Protein AF-A0A174ZT24-F1 (afdb_monomer)

Foldseek 3Di:
DQLPVLQVQLVVQQLVLVVCVVVDVDPVSNVVSVVSNVSSVVSNVSSVVRVVVVVVVVVVPDPPVVVVVVVVVVVVVVVVVVVVVSVVVVVVVD

Organism: NCBI:txid39485

Radius of gyration: 16.68 Å; Cα contacts (8 Å, |Δi|>4): 59; chains: 1; bounding box: 34×28×45 Å

Solvent-accessible surface area (backbone atoms only — not comparable to full-atom values): 4962 Å² total; per-residue (Å²): 114,68,27,49,64,42,26,51,55,11,47,52,40,32,53,52,32,52,53,48,44,71,72,43,89,44,68,72,58,38,57,57,36,49,55,48,30,53,52,10,50,49,32,28,54,52,8,51,50,36,36,52,51,54,50,57,59,51,56,80,74,51,99,48,70,70,59,57,52,50,52,52,53,50,54,52,50,56,52,51,52,52,53,52,53,52,52,51,56,53,61,78,74,108

Sequence (94 aa):
MKGLDDLIVGLLLTVVSVVVILKFRNVALNIGLFIVLLLGSYGMIRGILEILYSLKLQRRKSNNVKIEIMKIVVAVTEFISLIVVILQLVKELV

pLDDT: mean 74.14, std 8.93, range [48.69, 86.31]

Nearest PDB structures (foldseek):
  6h2f-assembly1_G  TM=7.865E-01  e=9.281E-01  Aeromonas hydrophila subsp. hydrophila AL09-71
  7a0g-assembly1_EEE  TM=4.652E-01  e=9.281E-01  Serratia marcescens
  6grj-assembly1_C  TM=4.582E-01  e=8.715E-01  Aeromonas hydrophila

Secondary structure (DSSP, 8-state):
-TTHHHHHHHHHHHHHHHHHHHH---HHHHHHHHHHHHHHHHHHHHHHHHHHHHHHHHHTT---HHHHHHHHHHHHHHHHHHHHHHHHHHHHH-

Structure (mmCIF, N/CA/C/O backbone):
data_AF-A0A174ZT24-F1
#
_entry.id   AF-A0A174ZT24-F1
#
loop_
_atom_site.group_PDB
_atom_site.id
_atom_site.type_symbol
_atom_site.label_atom_id
_atom_site.label_alt_id
_atom_site.label_comp_id
_atom_site.label_asym_id
_atom_site.label_entity_id
_atom_site.label_seq_id
_atom_site.pdbx_PDB_ins_code
_atom_site.Cartn_x
_atom_site.Cartn_y
_atom_site.Cartn_z
_atom_site.occupancy
_atom_site.B_iso_or_equiv
_atom_site.auth_seq_id
_atom_site.auth_comp_id
_atom_site.auth_asym_id
_atom_site.auth_atom_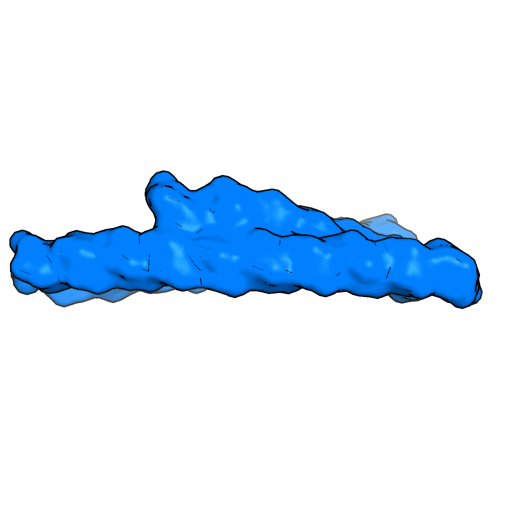id
_atom_site.pdbx_PDB_model_num
ATOM 1 N N . MET A 1 1 ? -16.041 2.295 5.256 1.00 60.22 1 MET A N 1
ATOM 2 C CA . MET A 1 1 ? -15.367 3.169 6.249 1.00 60.22 1 MET A CA 1
ATOM 3 C C . MET A 1 1 ? -14.841 4.378 5.492 1.00 60.22 1 MET A C 1
ATOM 5 O O . MET A 1 1 ? -14.291 4.168 4.419 1.00 60.22 1 MET A O 1
ATOM 9 N N . LYS A 1 2 ? -15.068 5.614 5.963 1.00 70.94 2 LYS A N 1
ATOM 10 C CA . LYS A 1 2 ? -14.527 6.808 5.278 1.00 70.94 2 LYS A CA 1
ATOM 11 C C . LYS A 1 2 ? -12.992 6.728 5.275 1.00 70.94 2 LYS A C 1
ATOM 13 O O . LYS A 1 2 ? -12.428 6.327 6.290 1.00 70.94 2 LYS A O 1
ATOM 18 N N . GLY A 1 3 ? -12.363 7.001 4.135 1.00 72.62 3 GLY A N 1
ATOM 19 C CA . GLY A 1 3 ? -10.914 6.897 3.937 1.00 72.62 3 GLY A CA 1
ATOM 20 C C . GLY A 1 3 ? -10.364 5.529 3.525 1.00 72.62 3 GLY A C 1
ATOM 21 O O . GLY A 1 3 ? -9.218 5.458 3.099 1.00 72.62 3 GLY A O 1
ATOM 22 N N . LEU A 1 4 ? -11.141 4.442 3.615 1.00 79.19 4 LEU A N 1
ATOM 23 C CA . LEU A 1 4 ? -10.647 3.112 3.225 1.00 79.19 4 LEU A CA 1
ATOM 24 C C . LEU A 1 4 ? -10.508 2.967 1.704 1.00 79.19 4 LEU A C 1
ATOM 26 O O . LEU A 1 4 ? -9.563 2.341 1.243 1.00 79.19 4 LEU A O 1
ATOM 30 N N . ASP A 1 5 ? -11.418 3.570 0.942 1.00 83.38 5 ASP A N 1
ATOM 31 C CA . ASP A 1 5 ? -11.390 3.537 -0.525 1.00 83.38 5 ASP A CA 1
ATOM 32 C C . ASP A 1 5 ? -10.142 4.257 -1.068 1.00 83.38 5 ASP A C 1
ATOM 34 O O . ASP A 1 5 ? -9.327 3.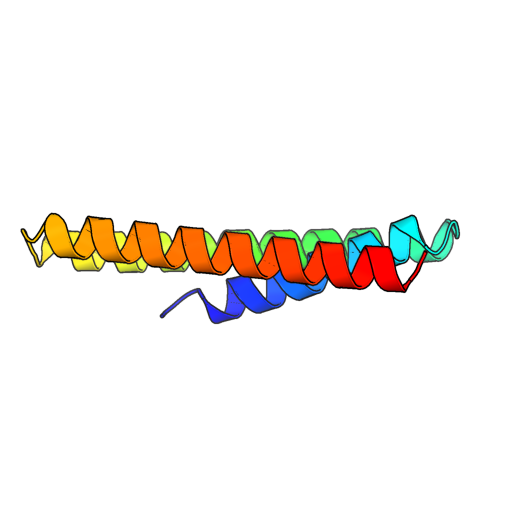665 -1.771 1.00 83.38 5 ASP A O 1
ATOM 38 N N . ASP A 1 6 ? -9.894 5.482 -0.589 1.00 81.19 6 ASP A N 1
ATOM 39 C CA . ASP A 1 6 ? -8.686 6.262 -0.897 1.00 81.19 6 ASP A CA 1
ATOM 40 C C . ASP A 1 6 ? -7.389 5.529 -0.496 1.00 81.19 6 ASP A C 1
ATOM 42 O O . ASP A 1 6 ? -6.387 5.582 -1.216 1.00 81.19 6 ASP A O 1
ATOM 46 N N . LEU A 1 7 ? -7.405 4.801 0.631 1.00 83.31 7 LEU A N 1
ATOM 47 C CA . LEU A 1 7 ? -6.271 3.994 1.084 1.00 83.31 7 LEU A CA 1
ATOM 48 C C . LEU A 1 7 ? -6.001 2.805 0.152 1.00 83.31 7 LEU A C 1
ATOM 50 O O . LEU A 1 7 ? -4.848 2.562 -0.199 1.00 83.31 7 LEU A O 1
ATOM 54 N N . ILE A 1 8 ? -7.045 2.067 -0.239 1.00 83.44 8 ILE A N 1
ATOM 55 C CA . ILE A 1 8 ? -6.938 0.887 -1.109 1.00 83.44 8 ILE A CA 1
ATOM 56 C C . ILE A 1 8 ? -6.464 1.299 -2.502 1.00 83.44 8 ILE A C 1
ATOM 58 O O . ILE A 1 8 ? -5.546 0.681 -3.041 1.00 83.44 8 ILE A O 1
ATOM 62 N N . VAL A 1 9 ? -7.039 2.365 -3.063 1.00 84.06 9 VAL A N 1
ATOM 63 C CA . VAL A 1 9 ? -6.637 2.899 -4.370 1.00 84.06 9 VAL A CA 1
ATOM 64 C C . VAL A 1 9 ? -5.183 3.376 -4.330 1.00 84.06 9 VAL A C 1
ATOM 66 O O . VAL A 1 9 ? -4.397 3.031 -5.215 1.00 84.06 9 VAL A O 1
ATOM 69 N N . GLY A 1 10 ? -4.789 4.101 -3.278 1.00 85.12 10 GLY A N 1
ATOM 70 C CA . GLY A 1 10 ? -3.408 4.547 -3.095 1.00 85.12 10 GLY A CA 1
ATOM 71 C C . GLY A 1 10 ? -2.413 3.392 -2.927 1.00 85.12 10 GLY A C 1
ATOM 72 O O . GLY A 1 10 ? -1.325 3.429 -3.510 1.00 85.12 10 GLY A O 1
ATOM 73 N N . LEU A 1 11 ? -2.801 2.339 -2.197 1.00 82.62 11 LEU A N 1
ATOM 74 C CA . LEU A 1 11 ? -2.000 1.128 -2.000 1.00 82.62 11 LEU A CA 1
ATOM 75 C C . LEU A 1 11 ? -1.829 0.342 -3.307 1.00 82.62 11 LEU A C 1
ATOM 77 O O . LEU A 1 11 ? -0.722 -0.066 -3.644 1.00 82.62 11 LEU A O 1
ATOM 81 N N . LEU A 1 12 ? -2.905 0.158 -4.075 1.00 83.75 12 LEU A N 1
ATOM 82 C CA . LEU A 1 12 ? -2.844 -0.507 -5.378 1.00 83.75 12 LEU A CA 1
ATOM 83 C C . LEU A 1 12 ? -1.915 0.238 -6.339 1.00 83.75 12 LEU A C 1
ATOM 85 O O . LEU A 1 12 ? -1.041 -0.374 -6.951 1.00 83.75 12 LEU A O 1
ATOM 89 N N . LEU A 1 13 ? -2.059 1.563 -6.429 1.00 82.62 13 LEU A N 1
ATOM 90 C CA . LEU A 1 13 ? -1.218 2.399 -7.286 1.00 82.62 13 LEU A CA 1
ATOM 91 C C . LEU A 1 13 ? 0.261 2.323 -6.898 1.00 82.62 13 LEU A C 1
ATOM 93 O O . LEU A 1 13 ? 1.118 2.209 -7.777 1.00 82.62 13 LEU A O 1
ATOM 97 N N . THR A 1 14 ? 0.575 2.355 -5.602 1.00 80.94 14 THR A N 1
ATOM 98 C CA . THR A 1 14 ? 1.963 2.252 -5.126 1.00 80.94 14 THR A CA 1
ATOM 99 C C . THR A 1 14 ? 2.550 0.867 -5.373 1.00 80.94 14 THR A C 1
ATOM 101 O O . THR A 1 14 ? 3.647 0.780 -5.923 1.00 80.94 14 THR A O 1
ATOM 104 N N . VAL A 1 15 ? 1.827 -0.211 -5.056 1.00 80.62 15 VAL A N 1
ATOM 105 C CA . VAL A 1 15 ? 2.297 -1.590 -5.277 1.00 80.62 15 VAL A CA 1
ATOM 106 C C . VAL A 1 15 ? 2.546 -1.853 -6.762 1.00 80.62 15 VAL A C 1
ATOM 108 O O . VAL A 1 15 ? 3.625 -2.323 -7.123 1.00 80.62 15 VAL A O 1
ATOM 111 N N . VAL A 1 16 ? 1.602 -1.490 -7.637 1.00 82.31 16 VAL A N 1
ATOM 112 C CA . VAL A 1 16 ? 1.763 -1.649 -9.091 1.00 82.31 16 VAL A CA 1
ATOM 113 C C . VAL A 1 16 ? 2.960 -0.842 -9.592 1.00 82.31 16 VAL A C 1
ATOM 115 O O . VAL A 1 16 ? 3.784 -1.370 -10.335 1.00 82.31 16 VAL A O 1
ATOM 118 N N . SER A 1 17 ? 3.111 0.406 -9.141 1.00 78.25 17 SER A N 1
ATOM 119 C CA . SER A 1 17 ? 4.232 1.251 -9.563 1.00 78.25 17 SER A CA 1
ATOM 120 C C . SER A 1 17 ? 5.583 0.666 -9.146 1.00 78.25 17 SER A C 1
ATOM 122 O O . SER A 1 17 ? 6.496 0.606 -9.964 1.00 78.25 17 SER A O 1
ATOM 124 N N . VAL A 1 18 ? 5.708 0.170 -7.910 1.00 76.25 18 VAL A N 1
ATOM 125 C CA . VAL A 1 18 ? 6.944 -0.459 -7.412 1.00 76.25 18 VAL A CA 1
ATOM 126 C C . VAL A 1 18 ? 7.277 -1.730 -8.194 1.00 76.25 18 VAL A C 1
ATOM 128 O O . VAL A 1 18 ? 8.420 -1.900 -8.617 1.00 76.25 18 VAL A O 1
ATOM 131 N N . VAL A 1 19 ? 6.293 -2.602 -8.435 1.00 80.12 19 VAL A N 1
ATOM 132 C CA . VAL A 1 19 ? 6.498 -3.845 -9.196 1.00 80.12 19 VAL A CA 1
ATOM 133 C C . VAL A 1 19 ? 6.985 -3.542 -10.613 1.00 80.12 19 VAL A C 1
ATOM 135 O O . VAL A 1 19 ? 7.925 -4.180 -11.089 1.00 80.12 19 VAL A O 1
ATOM 138 N N . VAL A 1 20 ? 6.394 -2.547 -11.279 1.00 78.50 20 VAL A N 1
ATOM 139 C CA . VAL A 1 20 ? 6.790 -2.174 -12.642 1.00 78.50 20 VAL A CA 1
ATOM 140 C C . VAL A 1 20 ? 8.180 -1.527 -12.661 1.00 78.50 20 VAL A C 1
ATOM 142 O O . VAL A 1 20 ? 8.980 -1.894 -13.518 1.00 78.50 20 VAL A O 1
ATOM 145 N N . ILE A 1 21 ? 8.512 -0.654 -11.700 1.00 76.06 21 ILE A N 1
ATOM 146 C CA . ILE A 1 21 ? 9.848 -0.031 -11.584 1.00 76.06 21 ILE A CA 1
ATOM 147 C C . ILE A 1 21 ? 10.950 -1.080 -11.371 1.00 76.06 21 ILE A C 1
ATOM 149 O O . ILE A 1 21 ? 12.035 -0.975 -11.946 1.00 76.06 21 ILE A O 1
ATOM 153 N N . LEU A 1 22 ? 10.691 -2.094 -10.538 1.00 77.25 22 LEU A N 1
ATOM 154 C CA . LEU A 1 22 ? 11.659 -3.156 -10.259 1.00 77.25 22 LEU A CA 1
ATOM 155 C C . LEU A 1 22 ? 11.805 -4.127 -11.439 1.00 77.25 22 LEU A C 1
ATOM 157 O O . LEU A 1 22 ? 12.919 -4.556 -11.742 1.00 77.25 22 LEU A O 1
ATOM 161 N N . LYS A 1 23 ? 10.698 -4.461 -12.116 1.00 77.88 23 LYS A N 1
ATOM 162 C CA . LYS A 1 23 ? 10.689 -5.417 -13.233 1.00 77.88 23 LYS A CA 1
ATOM 163 C C . LYS A 1 23 ? 11.222 -4.813 -14.534 1.00 77.88 23 LYS A C 1
ATOM 165 O O . LYS A 1 23 ? 11.922 -5.491 -15.283 1.00 77.88 23 LYS A O 1
ATOM 170 N N . PHE A 1 24 ? 10.927 -3.544 -14.803 1.00 66.75 24 PHE A N 1
ATOM 171 C CA . PHE A 1 24 ? 11.361 -2.846 -16.006 1.00 66.75 24 PHE A CA 1
ATOM 172 C C . PHE A 1 24 ? 12.432 -1.813 -15.643 1.00 66.75 24 PHE A C 1
ATOM 174 O O . PHE A 1 24 ? 12.133 -0.707 -15.214 1.00 66.75 24 PHE A O 1
ATOM 181 N N . ARG A 1 25 ? 13.710 -2.142 -15.876 1.00 69.50 25 ARG A N 1
ATOM 182 C CA . ARG A 1 25 ? 14.864 -1.231 -15.691 1.00 69.50 25 ARG A CA 1
ATOM 183 C C . ARG A 1 25 ? 14.940 -0.124 -16.761 1.00 69.50 25 ARG A C 1
ATOM 185 O O . ARG A 1 25 ? 16.019 0.197 -17.253 1.00 69.50 25 ARG A O 1
ATOM 192 N N . ASN A 1 26 ? 13.803 0.441 -17.159 1.00 77.88 26 ASN A N 1
ATOM 193 C CA . ASN A 1 26 ? 13.733 1.512 -18.144 1.00 77.88 26 ASN A CA 1
ATOM 194 C C . ASN A 1 26 ? 13.595 2.867 -17.436 1.00 77.88 26 ASN A C 1
ATOM 196 O O . ASN A 1 26 ? 12.603 3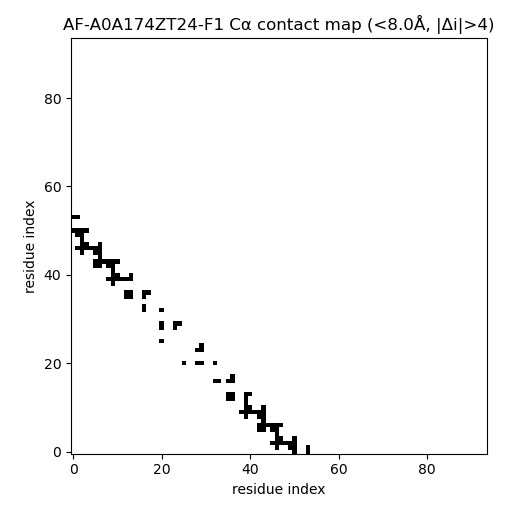.135 -16.762 1.00 77.88 26 ASN A O 1
ATOM 200 N N . VAL A 1 27 ? 14.590 3.736 -17.623 1.00 72.25 27 VAL A N 1
ATOM 201 C CA . VAL A 1 27 ? 14.693 5.038 -16.947 1.00 72.25 27 VAL A CA 1
ATOM 202 C C . VAL A 1 27 ? 13.492 5.941 -17.248 1.00 72.25 27 VAL A C 1
ATOM 204 O O . VAL A 1 27 ? 12.977 6.586 -16.339 1.00 72.25 27 VAL A O 1
ATOM 207 N N . ALA A 1 28 ? 12.991 5.946 -18.488 1.00 74.38 28 ALA A N 1
ATOM 208 C CA . ALA A 1 28 ? 11.855 6.788 -18.872 1.00 74.38 28 ALA A CA 1
ATOM 209 C C . ALA A 1 28 ? 10.542 6.347 -18.197 1.00 74.38 28 ALA A C 1
ATOM 211 O O . ALA A 1 28 ? 9.787 7.181 -17.697 1.00 74.38 28 ALA A O 1
ATOM 212 N N . LEU A 1 29 ? 10.301 5.032 -18.125 1.00 76.62 29 LEU A N 1
ATOM 213 C CA . LEU A 1 29 ? 9.151 4.468 -17.411 1.00 76.62 29 LEU A CA 1
ATOM 214 C C . LEU A 1 29 ? 9.255 4.709 -15.905 1.00 76.62 29 LEU A C 1
ATOM 216 O O . LEU A 1 29 ? 8.259 5.062 -15.281 1.00 76.62 29 LEU A O 1
ATOM 220 N N . ASN A 1 30 ? 10.456 4.593 -15.335 1.00 72.94 30 ASN A N 1
ATOM 221 C CA . ASN A 1 30 ? 10.675 4.821 -13.910 1.00 72.94 30 ASN A CA 1
ATOM 222 C C . ASN A 1 30 ? 10.376 6.264 -13.500 1.00 72.94 30 ASN A C 1
ATOM 224 O O . ASN A 1 30 ? 9.764 6.475 -12.459 1.00 72.94 30 ASN A O 1
ATOM 228 N N . ILE A 1 31 ? 10.739 7.250 -14.327 1.00 75.56 31 ILE A N 1
ATOM 229 C CA . ILE A 1 31 ? 10.422 8.663 -14.071 1.00 75.56 31 ILE A CA 1
ATOM 230 C C . ILE A 1 31 ? 8.904 8.901 -14.110 1.00 75.56 31 ILE A C 1
ATOM 232 O O . ILE A 1 31 ? 8.364 9.556 -13.220 1.00 75.56 31 ILE A O 1
ATOM 236 N N . GLY A 1 32 ? 8.196 8.339 -15.097 1.00 77.31 32 GLY A N 1
ATOM 237 C CA . GLY A 1 32 ? 6.735 8.455 -15.178 1.00 77.31 32 GLY A CA 1
ATOM 238 C C . GLY A 1 32 ? 6.025 7.775 -14.002 1.00 77.31 32 GLY A C 1
ATOM 239 O O . GLY A 1 32 ? 5.144 8.359 -13.372 1.00 77.31 32 GLY A O 1
ATOM 240 N N . LEU A 1 33 ? 6.459 6.564 -13.650 1.00 80.06 33 LEU A N 1
ATOM 241 C CA . LEU A 1 33 ? 5.909 5.801 -12.529 1.00 80.06 33 LEU A CA 1
ATOM 242 C C . LEU A 1 33 ? 6.241 6.423 -11.178 1.00 80.06 33 LEU A C 1
ATOM 244 O O . LEU A 1 33 ? 5.454 6.281 -10.251 1.00 80.06 33 LEU A O 1
ATOM 248 N N . PHE A 1 34 ? 7.341 7.167 -11.061 1.00 74.88 34 PHE A N 1
ATOM 249 C CA . PHE A 1 34 ? 7.660 7.913 -9.848 1.00 74.88 34 PHE A CA 1
ATOM 250 C C . PHE A 1 34 ? 6.570 8.941 -9.504 1.00 74.88 34 PHE A C 1
ATOM 252 O O . PHE A 1 34 ? 6.187 9.072 -8.343 1.00 74.88 34 PHE A O 1
ATOM 259 N N . ILE A 1 35 ? 5.994 9.609 -10.508 1.00 77.62 35 ILE A N 1
ATOM 260 C CA . ILE A 1 35 ? 4.878 10.551 -10.314 1.00 77.62 35 ILE A CA 1
ATOM 261 C C . ILE A 1 35 ? 3.613 9.810 -9.861 1.00 77.62 35 ILE A C 1
ATOM 263 O O . ILE A 1 35 ? 2.933 10.248 -8.933 1.00 77.62 35 ILE A O 1
ATOM 267 N N . VAL A 1 36 ? 3.319 8.660 -10.473 1.00 79.50 36 VAL A N 1
ATOM 268 C CA . VAL A 1 36 ? 2.188 7.803 -10.077 1.00 79.50 36 VAL A CA 1
ATOM 269 C C . VAL A 1 36 ? 2.353 7.310 -8.637 1.00 79.50 36 VAL A C 1
ATOM 271 O O . VAL A 1 36 ? 1.390 7.275 -7.872 1.00 79.50 36 VAL A O 1
ATOM 274 N N . LEU A 1 37 ? 3.585 7.009 -8.233 1.00 78.38 37 LEU A N 1
ATOM 275 C CA . LEU A 1 37 ? 3.930 6.573 -6.885 1.00 78.38 37 LEU A CA 1
ATOM 276 C C . LEU A 1 37 ? 3.714 7.702 -5.864 1.00 78.38 37 LEU A C 1
ATOM 278 O O . LEU A 1 37 ? 3.130 7.459 -4.807 1.00 78.38 37 LEU A O 1
ATOM 282 N N . LEU A 1 38 ? 4.082 8.945 -6.195 1.00 79.00 38 LEU A N 1
ATOM 283 C CA . LEU A 1 38 ? 3.788 10.124 -5.367 1.00 79.00 38 LEU A CA 1
ATOM 284 C C . LEU A 1 38 ? 2.276 10.345 -5.194 1.00 79.00 38 LEU A C 1
ATOM 286 O O . LEU A 1 38 ? 1.818 10.592 -4.078 1.00 79.00 38 LEU A O 1
ATOM 290 N N . LEU A 1 39 ? 1.493 10.201 -6.268 1.00 82.44 39 LEU A N 1
ATOM 291 C CA . LEU A 1 39 ? 0.030 10.305 -6.212 1.00 82.44 39 LEU A CA 1
ATOM 292 C C . LEU A 1 39 ? -0.597 9.189 -5.367 1.00 82.44 39 LEU A C 1
ATOM 294 O O . LEU A 1 39 ? -1.464 9.462 -4.536 1.00 82.44 39 LEU A O 1
ATOM 298 N N . GLY A 1 40 ? -0.125 7.949 -5.521 1.00 79.75 40 GLY A N 1
ATOM 299 C CA . GLY A 1 40 ? -0.564 6.822 -4.697 1.00 79.75 40 GLY A CA 1
ATOM 300 C C . GLY A 1 40 ? -0.261 7.051 -3.214 1.00 79.75 40 GLY A C 1
ATOM 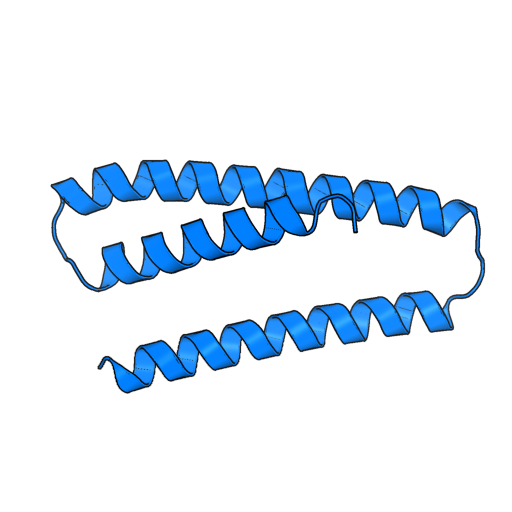301 O O . GLY A 1 40 ? -1.135 6.877 -2.367 1.00 79.75 40 GLY A O 1
ATOM 302 N N . SER A 1 41 ? 0.937 7.556 -2.909 1.00 79.81 41 SER A N 1
ATOM 303 C CA . SER A 1 41 ? 1.362 7.912 -1.547 1.00 79.81 41 SER A CA 1
ATOM 304 C C . SER A 1 41 ? 0.471 8.997 -0.935 1.00 79.81 41 SER A C 1
ATOM 306 O O . SER A 1 41 ? 0.075 8.905 0.227 1.00 79.81 41 SER A O 1
ATOM 308 N N . TYR A 1 42 ? 0.111 10.013 -1.724 1.00 84.62 42 TYR A N 1
ATOM 309 C CA . TYR A 1 42 ? -0.797 11.074 -1.297 1.00 84.62 42 TYR A CA 1
ATOM 310 C C . TYR A 1 42 ? -2.204 10.540 -0.982 1.00 84.62 42 TYR A C 1
ATOM 312 O O . TYR A 1 42 ? -2.756 10.853 0.076 1.00 84.62 42 TYR A O 1
ATOM 320 N N . GLY A 1 43 ? -2.753 9.684 -1.854 1.00 84.44 43 GLY A N 1
ATOM 321 C CA . GLY A 1 43 ? -4.035 9.008 -1.627 1.00 84.44 43 GLY A CA 1
ATOM 322 C C . GLY A 1 43 ? -4.031 8.168 -0.347 1.00 84.44 43 GLY A C 1
ATOM 323 O O . GLY A 1 43 ? -4.959 8.260 0.455 1.00 84.44 43 GLY A O 1
ATOM 324 N N . MET A 1 44 ? -2.933 7.451 -0.081 1.00 81.94 44 MET A N 1
ATOM 325 C CA . MET A 1 44 ? -2.776 6.687 1.159 1.00 81.94 44 MET A CA 1
ATOM 326 C C . MET A 1 44 ? -2.777 7.583 2.398 1.00 81.94 44 MET A C 1
ATOM 328 O O . MET A 1 44 ? -3.494 7.293 3.351 1.00 81.94 44 MET A O 1
ATOM 332 N N . ILE A 1 45 ? -2.024 8.688 2.398 1.00 82.56 45 ILE A N 1
ATOM 333 C CA . ILE A 1 45 ? -1.989 9.619 3.538 1.00 82.56 45 ILE A CA 1
ATOM 334 C C . ILE A 1 45 ? -3.384 10.194 3.806 1.00 82.56 45 ILE A C 1
ATOM 336 O O . ILE A 1 45 ? -3.826 10.228 4.956 1.00 82.56 45 ILE A O 1
ATOM 340 N N . ARG A 1 46 ? -4.105 10.602 2.756 1.00 86.31 46 ARG A N 1
ATOM 341 C CA . ARG A 1 46 ? -5.479 11.103 2.874 1.00 86.31 46 ARG A CA 1
ATOM 342 C C . ARG A 1 46 ? -6.423 10.038 3.440 1.00 86.31 46 ARG A C 1
ATOM 344 O O . ARG A 1 46 ? -7.164 10.329 4.379 1.00 86.31 46 ARG A O 1
ATOM 351 N N . GLY A 1 47 ? -6.333 8.808 2.936 1.00 84.50 47 GLY A N 1
ATOM 352 C CA . GLY A 1 47 ? -7.108 7.671 3.426 1.00 84.50 47 GLY A CA 1
ATOM 353 C C . GLY A 1 47 ? -6.839 7.365 4.902 1.00 84.50 47 GLY A C 1
ATOM 354 O O . GLY A 1 47 ? -7.779 7.251 5.691 1.00 84.50 47 GLY A O 1
ATOM 355 N N . ILE A 1 48 ? -5.564 7.334 5.316 1.00 81.00 48 ILE A N 1
ATOM 356 C CA . ILE A 1 48 ? -5.169 7.163 6.725 1.00 81.00 48 ILE A CA 1
ATOM 357 C C . ILE A 1 48 ? -5.755 8.283 7.584 1.00 81.00 48 ILE A C 1
ATOM 359 O O . ILE A 1 48 ? -6.326 7.994 8.634 1.00 81.00 48 ILE A O 1
ATOM 363 N N . LEU A 1 49 ? -5.640 9.544 7.159 1.00 82.75 49 LEU 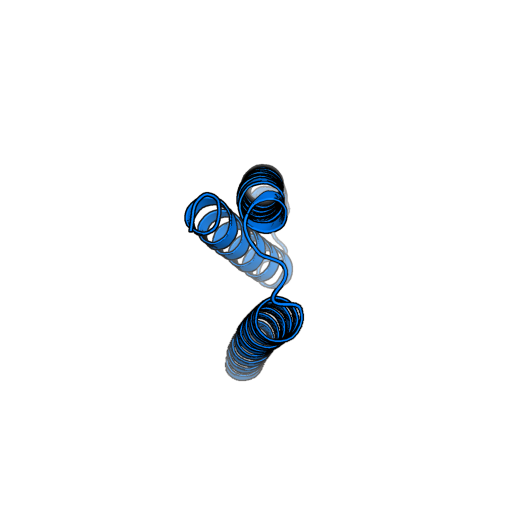A N 1
ATOM 364 C CA . LEU A 1 49 ? -6.158 10.689 7.911 1.00 82.75 49 LEU A CA 1
ATOM 365 C C . LEU A 1 49 ? -7.676 10.613 8.102 1.00 82.75 49 LEU A C 1
ATOM 367 O O . LEU A 1 49 ? -8.158 10.841 9.212 1.00 82.75 49 LEU A O 1
ATOM 371 N N . GLU A 1 50 ? -8.430 10.249 7.064 1.00 83.62 50 GLU A N 1
ATOM 372 C CA . GLU A 1 50 ? -9.882 10.070 7.156 1.00 83.62 50 GLU A CA 1
ATOM 373 C C . GLU A 1 50 ? -10.275 8.899 8.066 1.00 83.62 50 GLU A C 1
ATOM 375 O O . GLU A 1 50 ? -11.193 9.037 8.885 1.00 83.62 50 GLU A O 1
ATOM 380 N N . ILE A 1 51 ? -9.550 7.777 7.994 1.00 81.75 51 ILE A N 1
ATOM 381 C CA . ILE A 1 51 ? -9.741 6.645 8.907 1.00 81.75 51 ILE A CA 1
ATOM 382 C C . ILE A 1 51 ? -9.473 7.099 10.346 1.00 81.75 51 ILE A C 1
ATOM 384 O O . ILE A 1 51 ? -10.321 6.891 11.217 1.00 81.75 51 ILE A O 1
ATOM 388 N N . LEU A 1 52 ? -8.355 7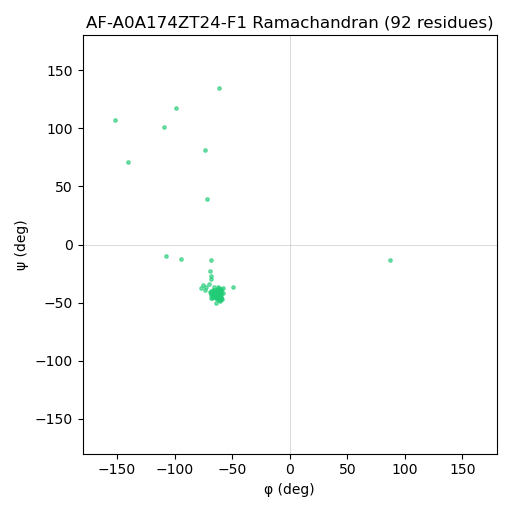.786 10.595 1.00 80.75 52 LEU A N 1
ATOM 389 C CA . LEU A 1 52 ? -7.981 8.289 11.918 1.00 80.75 52 LEU A CA 1
ATOM 390 C C . LEU A 1 52 ? -9.036 9.248 12.474 1.00 80.75 52 LEU A C 1
ATOM 392 O O . LEU A 1 52 ? -9.408 9.161 13.646 1.00 80.75 52 LEU A O 1
ATOM 396 N N . TYR A 1 53 ? -9.548 10.144 11.629 1.00 80.50 53 TYR A N 1
ATOM 397 C CA . TYR A 1 53 ? -10.583 11.097 12.009 1.00 80.50 53 TYR A CA 1
ATOM 398 C C . TYR A 1 53 ? -11.903 10.388 12.334 1.00 80.50 53 TYR A C 1
ATOM 400 O O . TYR A 1 53 ? -12.536 10.692 13.348 1.00 80.50 53 TYR A O 1
ATOM 408 N N . SER A 1 54 ? -12.290 9.389 11.532 1.00 73.81 54 SER A N 1
ATOM 409 C CA . SER A 1 54 ? -13.496 8.587 11.766 1.00 73.81 54 SER A CA 1
ATOM 410 C C . SER A 1 54 ? -13.414 7.771 13.063 1.00 73.81 54 SER A C 1
ATOM 412 O O . SER A 1 54 ? -14.379 7.733 13.830 1.00 73.81 54 SER A O 1
ATOM 414 N N . LEU A 1 55 ? -12.240 7.205 13.370 1.00 71.94 55 LEU A N 1
ATOM 415 C 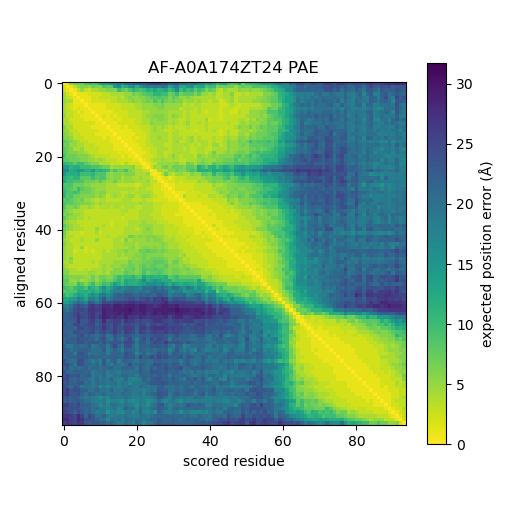CA . LEU A 1 55 ? -11.973 6.485 14.613 1.00 71.94 55 LEU A CA 1
ATOM 416 C C . LEU A 1 55 ? -11.976 7.430 15.818 1.00 71.94 55 LEU A C 1
ATOM 418 O O . LEU A 1 55 ? -12.603 7.122 16.828 1.00 71.94 55 LEU A O 1
ATOM 422 N N . LYS A 1 56 ? -11.357 8.615 15.710 1.00 65.31 56 LYS A N 1
ATOM 423 C CA . LYS A 1 56 ? -11.349 9.625 16.783 1.00 65.31 56 LYS A CA 1
ATOM 424 C C . LYS A 1 56 ? -12.762 10.122 17.113 1.00 65.31 56 LYS A C 1
ATOM 426 O O . LYS A 1 56 ? -13.069 10.343 18.285 1.00 65.31 56 LYS A O 1
ATOM 431 N N . LEU A 1 57 ? -13.633 10.250 16.107 1.00 59.59 57 LEU A N 1
ATOM 432 C CA . LEU A 1 57 ? -15.047 10.585 16.301 1.00 59.59 57 LEU A CA 1
ATOM 433 C C . LEU A 1 57 ? -15.817 9.438 16.982 1.00 59.59 57 LEU A C 1
ATOM 435 O O . LEU A 1 57 ? -16.629 9.679 17.873 1.00 59.59 57 LEU A O 1
ATOM 439 N N . GLN A 1 58 ? -15.531 8.190 16.599 1.00 60.38 58 GLN A N 1
ATOM 440 C CA . GLN A 1 58 ? -16.162 6.996 17.169 1.00 60.38 58 GLN A CA 1
ATOM 441 C C . GLN A 1 58 ? -15.718 6.743 18.625 1.00 60.38 58 GLN A C 1
ATOM 443 O O . GLN A 1 58 ? -16.530 6.335 19.457 1.00 60.38 58 GLN A O 1
ATOM 448 N N . ARG A 1 59 ? -14.464 7.076 18.958 1.00 54.62 59 ARG A N 1
ATOM 449 C CA . ARG A 1 59 ? -13.854 6.909 20.286 1.00 54.62 59 ARG A CA 1
ATOM 450 C C . ARG A 1 59 ? -14.447 7.825 21.358 1.00 54.62 59 ARG A C 1
ATOM 452 O O . ARG A 1 59 ? -14.551 7.417 22.507 1.00 54.62 59 ARG A O 1
ATOM 459 N N . ARG A 1 60 ? -14.941 9.020 20.996 1.00 54.50 60 ARG A N 1
ATOM 460 C CA . ARG A 1 60 ? -15.698 9.876 21.938 1.00 54.50 60 ARG A CA 1
ATOM 461 C C . ARG A 1 60 ? -17.068 9.303 22.336 1.00 54.50 60 ARG A C 1
ATOM 463 O O . ARG A 1 60 ? -17.667 9.819 23.273 1.00 54.50 60 ARG A O 1
ATOM 470 N N . LYS A 1 61 ? -17.579 8.278 21.640 1.00 55.31 61 LYS A N 1
ATOM 471 C CA . LYS A 1 61 ? -18.947 7.756 21.820 1.00 55.31 61 LYS A CA 1
ATOM 472 C C . LYS A 1 61 ? -19.019 6.394 22.529 1.00 55.31 61 LYS A C 1
ATOM 474 O O . LYS A 1 61 ? -20.113 5.972 22.881 1.00 55.31 61 LYS A O 1
ATOM 479 N N . SER A 1 62 ? -17.909 5.685 22.749 1.00 52.66 62 SER A N 1
ATOM 480 C CA . SER A 1 62 ? -17.978 4.314 23.276 1.00 52.66 62 SER A CA 1
ATOM 481 C C . SER A 1 62 ? -16.746 3.911 24.085 1.00 52.66 62 SER A C 1
ATOM 483 O O . SER A 1 62 ? -15.717 3.551 23.517 1.00 52.66 62 SER A O 1
ATOM 485 N N . ASN A 1 63 ? -16.901 3.833 25.408 1.00 57.44 63 ASN A N 1
ATOM 486 C CA . ASN A 1 63 ? -16.015 3.057 26.277 1.00 57.44 63 ASN A CA 1
ATOM 487 C C . ASN A 1 63 ? -16.309 1.556 26.087 1.00 57.44 63 ASN A C 1
ATOM 489 O O . ASN A 1 63 ? -17.047 0.960 26.858 1.00 57.44 63 ASN A O 1
ATOM 493 N N . ASN A 1 64 ? -15.751 0.944 25.037 1.00 64.50 64 ASN A N 1
ATOM 494 C CA . ASN A 1 64 ? -15.761 -0.512 24.834 1.00 64.50 64 ASN A CA 1
ATOM 495 C C . ASN A 1 64 ? -14.405 -0.972 24.278 1.00 64.50 64 ASN A C 1
ATOM 497 O O . ASN A 1 64 ? -14.278 -1.356 23.115 1.00 64.50 64 ASN A O 1
ATOM 501 N N . VAL A 1 65 ? -13.380 -0.920 25.133 1.00 66.75 65 VAL A N 1
ATOM 502 C CA . VAL A 1 65 ? -11.965 -1.215 24.825 1.00 66.75 65 VAL A CA 1
ATOM 503 C C . VAL A 1 65 ? -11.776 -2.552 24.085 1.00 66.75 65 VAL A C 1
ATOM 505 O O . VAL A 1 65 ? -10.974 -2.635 23.159 1.00 66.75 65 VAL A O 1
ATOM 508 N N . LYS A 1 66 ? -12.572 -3.584 24.409 1.00 61.84 66 LYS A N 1
ATOM 509 C CA . LYS A 1 66 ? -12.523 -4.895 23.730 1.00 61.84 66 LYS A CA 1
ATOM 510 C C . LYS A 1 66 ? -12.827 -4.828 22.226 1.00 61.84 66 LYS A C 1
ATOM 512 O O . LYS A 1 66 ? -12.179 -5.523 21.451 1.00 61.84 66 LYS A O 1
ATOM 517 N N . ILE A 1 67 ? -13.790 -4.006 21.808 1.00 69.19 67 ILE A N 1
ATOM 518 C CA . ILE A 1 67 ? -14.187 -3.886 20.393 1.00 69.19 67 ILE A CA 1
ATOM 519 C C . ILE A 1 67 ? -13.136 -3.086 19.612 1.00 69.19 67 ILE A C 1
ATOM 521 O O . ILE A 1 67 ? -12.859 -3.388 18.452 1.00 69.19 67 ILE A O 1
ATOM 525 N N . GLU A 1 68 ? -12.519 -2.091 20.254 1.00 69.38 68 GLU A N 1
ATOM 526 C CA . GLU A 1 68 ? -11.439 -1.295 19.662 1.00 69.38 68 GLU A CA 1
ATOM 527 C C . GLU A 1 68 ? -10.197 -2.158 19.380 1.00 69.38 68 GLU A C 1
ATOM 529 O O . GLU A 1 68 ? -9.658 -2.114 18.275 1.00 69.38 68 GLU A O 1
ATOM 534 N N . ILE A 1 69 ? -9.814 -3.021 20.330 1.00 71.94 69 ILE A N 1
ATOM 535 C CA . ILE A 1 69 ? -8.717 -3.989 20.160 1.00 71.94 69 ILE A CA 1
ATOM 536 C C . ILE A 1 69 ? -9.028 -4.969 19.024 1.00 71.94 69 ILE A C 1
ATOM 538 O O . ILE A 1 69 ? -8.177 -5.209 18.171 1.00 71.94 69 ILE A O 1
ATOM 542 N N . MET A 1 70 ? -10.255 -5.494 18.965 1.00 76.94 70 MET A N 1
ATOM 543 C CA . MET A 1 70 ? -10.648 -6.454 17.930 1.00 76.94 70 MET A CA 1
ATOM 544 C C . MET A 1 70 ? -10.572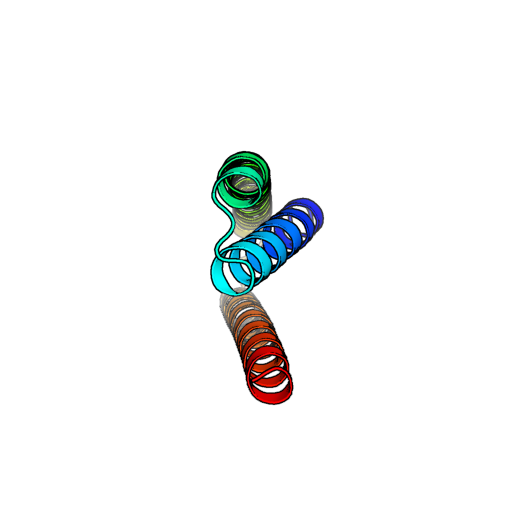 -5.849 16.521 1.00 76.94 70 MET A C 1
ATOM 546 O O . MET A 1 70 ? -10.075 -6.497 15.606 1.00 76.94 70 MET A O 1
ATOM 550 N N . LYS A 1 71 ? -10.972 -4.581 16.348 1.00 70.69 71 LYS A N 1
ATOM 551 C CA . LYS A 1 71 ? -10.824 -3.867 15.067 1.00 70.69 71 LYS A CA 1
ATOM 552 C C . LYS A 1 71 ? -9.365 -3.700 14.646 1.00 70.69 71 LYS A C 1
ATOM 554 O O . LYS A 1 71 ? -9.067 -3.851 13.466 1.00 70.69 71 LYS A O 1
ATOM 559 N N . ILE A 1 72 ? -8.468 -3.397 15.586 1.00 68.06 72 ILE A N 1
ATOM 560 C CA . ILE A 1 72 ? -7.031 -3.273 15.298 1.00 68.06 72 ILE A CA 1
ATOM 561 C C . ILE A 1 72 ? -6.460 -4.629 14.872 1.00 68.06 72 ILE A C 1
ATOM 563 O O . ILE A 1 72 ? -5.752 -4.698 13.873 1.00 68.06 72 ILE A O 1
ATOM 567 N N . VAL A 1 73 ? -6.813 -5.710 15.576 1.00 76.25 73 VAL A N 1
ATOM 568 C CA . VAL A 1 73 ? -6.385 -7.073 15.221 1.00 76.25 73 VAL A CA 1
ATOM 569 C C . VAL A 1 73 ? -6.863 -7.452 13.819 1.00 76.25 73 VAL A C 1
ATOM 571 O O . VAL A 1 73 ? -6.069 -7.945 13.021 1.00 76.25 73 VAL A O 1
ATOM 574 N N . VAL A 1 74 ? -8.126 -7.174 13.484 1.00 82.12 74 VAL A N 1
ATOM 575 C CA . VAL A 1 74 ? -8.671 -7.443 12.143 1.00 82.12 74 VAL A CA 1
ATOM 576 C C . VAL A 1 74 ? -7.920 -6.643 11.075 1.00 82.12 74 VAL A C 1
ATOM 578 O O . VAL A 1 74 ? -7.457 -7.235 10.105 1.00 82.12 74 VAL A O 1
ATOM 581 N N . ALA A 1 75 ? -7.692 -5.345 11.293 1.00 71.69 75 ALA A N 1
ATOM 582 C CA . ALA A 1 75 ? -6.958 -4.499 10.350 1.00 71.69 75 ALA A CA 1
ATOM 583 C C . ALA A 1 75 ? -5.506 -4.967 10.131 1.00 71.69 75 ALA A C 1
ATOM 585 O O . ALA A 1 75 ? -5.018 -4.970 9.004 1.00 71.69 75 ALA A O 1
ATOM 586 N N . VAL A 1 76 ? -4.814 -5.405 11.190 1.00 79.88 76 VAL A N 1
ATOM 587 C CA . VAL A 1 76 ? -3.461 -5.981 11.082 1.00 79.88 76 VAL A CA 1
ATOM 588 C C . VAL A 1 76 ? -3.489 -7.297 10.304 1.00 79.88 76 VAL A C 1
ATOM 590 O O . VAL A 1 76 ? -2.609 -7.545 9.484 1.00 79.88 76 VAL A O 1
ATOM 593 N N . THR A 1 77 ? -4.511 -8.125 10.517 1.00 85.06 77 THR A N 1
ATOM 594 C CA . THR A 1 77 ? -4.649 -9.416 9.827 1.00 85.06 77 THR A CA 1
ATOM 595 C C . THR A 1 77 ? -4.920 -9.228 8.332 1.00 85.06 77 THR A C 1
ATOM 597 O O . THR A 1 77 ? -4.297 -9.897 7.511 1.00 85.06 77 THR A O 1
ATOM 600 N N . GLU A 1 78 ? -5.790 -8.282 7.967 1.00 69.00 78 GLU A N 1
ATOM 601 C CA . GLU A 1 78 ? -6.039 -7.893 6.571 1.00 69.00 78 GLU A CA 1
ATOM 602 C C . GLU A 1 78 ? -4.784 -7.318 5.904 1.00 69.00 78 GLU A C 1
ATOM 604 O O . GLU A 1 78 ? -4.491 -7.613 4.747 1.00 69.00 78 GLU A O 1
ATOM 609 N N . PHE A 1 79 ? -3.992 -6.537 6.640 1.00 72.56 79 PHE A N 1
ATOM 610 C CA . PHE A 1 79 ? -2.739 -6.001 6.120 1.00 72.56 79 PHE A CA 1
ATOM 611 C C . PHE A 1 79 ? -1.701 -7.103 5.861 1.00 72.56 79 PHE A C 1
ATOM 613 O O . PHE A 1 79 ? -1.047 -7.117 4.818 1.00 72.56 79 PHE A O 1
ATOM 620 N N . ILE A 1 80 ? -1.578 -8.068 6.779 1.00 78.31 80 ILE A N 1
ATOM 621 C CA . ILE A 1 80 ? -0.683 -9.221 6.618 1.00 78.31 80 ILE A CA 1
ATOM 622 C C . ILE A 1 80 ? -1.130 -10.100 5.443 1.00 78.31 80 ILE A C 1
ATOM 624 O O . ILE A 1 80 ? -0.280 -10.531 4.663 1.00 78.31 80 ILE A O 1
ATOM 628 N N . SER A 1 81 ? -2.435 -10.346 5.272 1.00 76.31 81 SER A N 1
ATOM 629 C CA . SER A 1 81 ? -2.929 -11.169 4.160 1.00 76.31 81 SER A CA 1
ATOM 630 C C . SER A 1 81 ? -2.611 -10.539 2.801 1.00 76.31 81 SER A C 1
ATOM 632 O O . SER A 1 81 ? -2.153 -11.239 1.899 1.00 76.31 81 SER A O 1
ATOM 634 N N . LEU A 1 82 ? -2.738 -9.215 2.677 1.00 71.69 82 LEU A N 1
ATOM 635 C CA . LEU A 1 82 ? -2.345 -8.477 1.475 1.00 71.69 82 LEU A CA 1
ATOM 636 C C . LEU A 1 82 ? -0.847 -8.614 1.170 1.00 71.69 82 LEU A 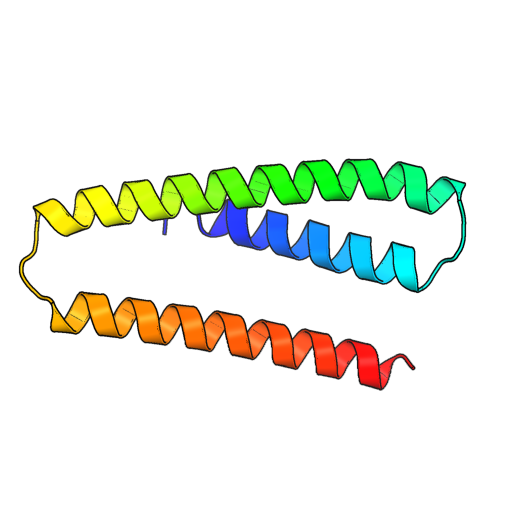C 1
ATOM 638 O O . LEU A 1 82 ? -0.482 -8.871 0.023 1.00 71.69 82 LEU A O 1
ATOM 642 N N . ILE A 1 83 ? 0.024 -8.501 2.179 1.00 74.25 83 ILE A N 1
ATOM 643 C CA . ILE A 1 83 ? 1.474 -8.693 2.002 1.00 74.25 83 ILE A CA 1
ATOM 644 C C . ILE A 1 83 ? 1.779 -10.110 1.502 1.00 74.25 83 ILE A C 1
ATOM 646 O O . ILE A 1 83 ? 2.572 -10.278 0.576 1.00 74.25 83 ILE A O 1
ATOM 650 N N . VAL A 1 84 ? 1.142 -11.127 2.090 1.00 81.69 84 VAL A N 1
ATOM 651 C CA . VAL A 1 84 ? 1.333 -12.530 1.691 1.00 81.69 84 VAL A CA 1
ATOM 652 C C . VAL A 1 84 ? 0.916 -12.751 0.237 1.00 81.69 84 VAL A C 1
ATOM 654 O O . VAL A 1 84 ? 1.658 -13.386 -0.511 1.00 81.69 84 VAL A O 1
ATOM 657 N N . VAL A 1 85 ? -0.216 -12.185 -0.187 1.00 75.62 85 VAL A N 1
ATOM 658 C CA . VAL A 1 85 ? -0.696 -12.276 -1.576 1.00 75.62 85 VAL A CA 1
ATOM 659 C C . VAL A 1 85 ? 0.281 -11.611 -2.550 1.00 75.62 85 VAL A C 1
ATOM 661 O O . VAL A 1 85 ? 0.588 -12.177 -3.599 1.00 75.62 85 VAL A O 1
ATOM 664 N N . ILE A 1 86 ? 0.831 -10.444 -2.200 1.00 70.62 86 ILE A N 1
ATOM 665 C CA . ILE A 1 86 ? 1.838 -9.761 -3.026 1.00 70.62 86 ILE A CA 1
ATOM 666 C C . ILE A 1 86 ? 3.119 -10.603 -3.128 1.00 70.62 86 ILE A C 1
ATOM 668 O O . ILE A 1 86 ? 3.666 -10.754 -4.219 1.00 70.62 86 ILE A O 1
ATOM 672 N N . LEU A 1 87 ? 3.588 -11.188 -2.021 1.00 68.62 87 LEU A N 1
ATOM 673 C CA . LEU A 1 87 ? 4.767 -12.060 -2.023 1.00 68.62 87 LEU A CA 1
ATOM 674 C C . LEU A 1 87 ? 4.559 -13.317 -2.873 1.00 68.62 87 LEU A C 1
ATOM 676 O O . LEU A 1 87 ? 5.477 -13.709 -3.592 1.00 68.62 87 LEU A O 1
ATOM 680 N N . GLN A 1 88 ? 3.372 -13.930 -2.813 1.00 70.12 88 GLN A N 1
ATOM 681 C CA . GLN A 1 88 ? 3.016 -15.062 -3.673 1.00 70.12 88 GLN A CA 1
ATOM 682 C C . GLN A 1 88 ? 3.062 -14.666 -5.151 1.00 70.12 88 GLN A C 1
ATOM 684 O O . GLN A 1 88 ? 3.732 -15.334 -5.931 1.00 70.12 88 GLN A O 1
ATOM 689 N N . LEU A 1 89 ? 2.459 -13.531 -5.517 1.00 58.66 89 LEU A N 1
ATOM 690 C CA . LEU A 1 89 ? 2.489 -13.018 -6.890 1.00 58.66 89 LEU A CA 1
ATOM 691 C C . LEU A 1 89 ? 3.907 -12.740 -7.400 1.00 58.66 89 LEU A C 1
ATOM 693 O O . LEU A 1 89 ? 4.200 -13.037 -8.553 1.00 58.66 89 LEU A O 1
ATOM 697 N N . VAL A 1 90 ? 4.793 -12.182 -6.567 1.00 66.38 90 VAL A N 1
ATOM 698 C CA . VAL A 1 90 ? 6.197 -11.939 -6.946 1.00 66.38 90 VAL A CA 1
ATOM 699 C C . VAL A 1 90 ? 6.946 -13.254 -7.152 1.00 66.38 90 VAL A C 1
ATOM 701 O O . VAL A 1 90 ? 7.705 -13.364 -8.110 1.00 66.38 90 VAL A O 1
ATOM 704 N N . LYS A 1 91 ? 6.723 -14.248 -6.283 1.00 62.22 91 LYS A N 1
ATOM 705 C CA . LYS A 1 91 ? 7.353 -15.571 -6.396 1.00 62.22 91 LYS A CA 1
ATOM 706 C C . LYS A 1 91 ? 6.912 -16.343 -7.635 1.00 62.22 91 LYS A C 1
ATOM 708 O O . LYS A 1 91 ? 7.723 -17.054 -8.199 1.00 62.22 91 LYS A O 1
ATOM 713 N N . GLU A 1 92 ? 5.652 -16.222 -8.041 1.00 64.44 92 GLU A N 1
ATOM 714 C CA . GLU A 1 92 ? 5.139 -16.872 -9.255 1.00 64.44 92 GLU A CA 1
ATOM 715 C C . GLU A 1 92 ? 5.721 -16.243 -10.539 1.00 64.44 92 GLU A C 1
ATOM 717 O O . GLU A 1 92 ? 5.731 -16.861 -11.601 1.00 64.44 92 GLU A O 1
ATOM 722 N N . LEU A 1 93 ? 6.178 -14.987 -10.460 1.00 48.69 93 LEU A N 1
ATOM 723 C CA . LEU A 1 93 ? 6.651 -14.197 -11.600 1.00 48.69 93 LEU A CA 1
ATOM 724 C C . LEU A 1 93 ? 8.173 -14.259 -11.837 1.00 48.69 93 LEU A C 1
ATOM 726 O O . LEU A 1 93 ? 8.613 -13.743 -12.871 1.00 48.69 93 LEU A O 1
ATOM 730 N N . VAL A 1 94 ? 8.950 -14.784 -10.877 1.00 49.91 94 VAL A N 1
ATOM 731 C CA . VAL A 1 94 ? 10.427 -14.901 -10.870 1.00 49.91 94 VAL A CA 1
ATOM 732 C C . VAL A 1 94 ? 10.823 -16.366 -10.956 1.00 49.91 94 VAL A C 1
ATOM 734 O O . VAL A 1 94 ? 11.639 -16.679 -11.849 1.00 49.91 94 VAL A O 1
#

Mean predicted aligned error: 12.62 Å